Protein AF-A0A1Q4F4D9-F1 (afdb_monom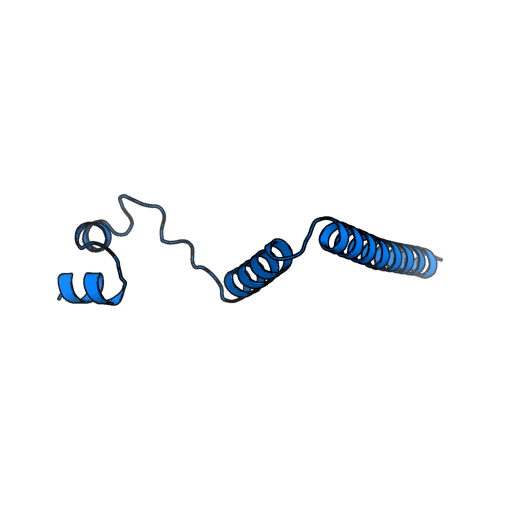er)

Foldseek 3Di:
DLVVVCVVVVHDSVCSVCVPPPDDHDPPCDPVNVVVVVVVVVLVPDDPVRVVVVVVVVVVVVVVVVVVVVVVVVVVVD

pLDDT: mean 82.41, std 14.72, range [52.56, 98.38]

Radius of gyration: 23.02 Å; Cα contacts (8 Å, |Δi|>4): 16; chains: 1; bounding box: 63×27×39 Å

Structure (mmCIF, N/CA/C/O backbone):
data_AF-A0A1Q4F4D9-F1
#
_entry.id   AF-A0A1Q4F4D9-F1
#
loop_
_atom_site.group_PDB
_atom_site.id
_atom_site.type_symbol
_atom_site.label_atom_id
_atom_site.label_alt_id
_atom_site.label_comp_id
_atom_site.label_asym_id
_atom_site.label_entity_id
_atom_site.label_seq_id
_atom_site.pdbx_PDB_ins_code
_atom_site.Cartn_x
_atom_site.Cartn_y
_atom_site.Cartn_z
_atom_site.occupancy
_atom_site.B_iso_or_equiv
_atom_site.auth_seq_id
_atom_site.auth_comp_id
_atom_site.auth_asym_id
_atom_site.auth_atom_id
_atom_site.pdbx_PDB_model_num
ATOM 1 N N . MET A 1 1 ? -41.955 -19.898 -8.859 1.00 63.66 1 MET A N 1
ATOM 2 C CA . MET A 1 1 ? -40.594 -19.926 -9.445 1.00 63.66 1 MET A CA 1
ATOM 3 C C . MET A 1 1 ? -39.849 -18.603 -9.235 1.00 63.66 1 MET A C 1
ATOM 5 O O . MET A 1 1 ? -38.836 -18.619 -8.557 1.00 63.66 1 MET A O 1
ATOM 9 N N . LYS A 1 2 ? -40.373 -17.452 -9.691 1.00 65.81 2 LYS A N 1
ATOM 10 C CA . LYS A 1 2 ? -39.699 -16.136 -9.579 1.00 65.81 2 LYS A CA 1
ATOM 11 C C . LYS A 1 2 ? -39.365 -15.677 -8.142 1.00 65.81 2 LYS A C 1
ATOM 13 O O . LYS A 1 2 ? -38.254 -15.231 -7.895 1.00 65.81 2 LYS A O 1
ATOM 18 N N . GLY A 1 3 ? -40.261 -15.882 -7.172 1.00 72.00 3 GLY A N 1
ATOM 19 C CA . GLY A 1 3 ? -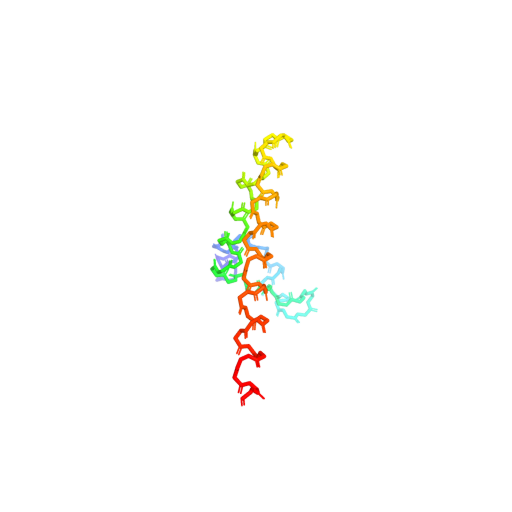39.985 -15.551 -5.761 1.00 72.00 3 GLY A CA 1
ATOM 20 C C . GLY A 1 3 ? -38.909 -16.419 -5.091 1.00 72.00 3 GLY A C 1
ATOM 21 O O . GLY A 1 3 ? -38.268 -15.983 -4.140 1.00 72.00 3 GLY A O 1
ATOM 22 N N . LEU A 1 4 ? -38.672 -17.632 -5.604 1.00 78.19 4 LEU A N 1
ATOM 23 C CA . LEU A 1 4 ? -37.626 -18.521 -5.090 1.00 78.19 4 LEU A CA 1
ATOM 24 C C . LEU A 1 4 ? -36.233 -18.027 -5.509 1.00 78.19 4 LEU A C 1
ATOM 26 O O . LEU A 1 4 ? -35.298 -18.073 -4.719 1.00 78.19 4 LEU A O 1
ATOM 30 N N . ILE A 1 5 ? -36.135 -17.505 -6.735 1.00 78.56 5 ILE A N 1
ATOM 31 C CA . ILE A 1 5 ? -34.923 -16.897 -7.295 1.00 78.56 5 ILE A CA 1
ATOM 32 C C . ILE A 1 5 ? -34.577 -15.629 -6.506 1.00 78.56 5 ILE A C 1
ATOM 34 O O . ILE A 1 5 ? -33.464 -15.513 -6.007 1.00 78.56 5 ILE A O 1
ATOM 38 N N . ALA A 1 6 ? -35.553 -14.741 -6.292 1.00 78.94 6 ALA A N 1
ATOM 39 C CA . ALA A 1 6 ? -35.364 -13.516 -5.511 1.00 78.94 6 ALA A CA 1
ATOM 40 C C . ALA A 1 6 ? -34.789 -13.800 -4.107 1.00 78.94 6 ALA A C 1
ATOM 42 O O . ALA A 1 6 ? -33.773 -13.235 -3.705 1.00 78.94 6 ALA A O 1
ATOM 43 N N . LYS A 1 7 ? -35.373 -14.783 -3.407 1.00 77.56 7 LYS A N 1
ATOM 44 C CA . LYS A 1 7 ? -34.910 -15.218 -2.083 1.00 77.56 7 LYS A CA 1
ATOM 45 C C . LYS A 1 7 ? -33.494 -15.807 -2.099 1.00 77.56 7 LYS A C 1
ATOM 47 O O . LYS A 1 7 ? -32.749 -15.590 -1.151 1.00 77.56 7 LYS A O 1
ATOM 52 N N . HIS A 1 8 ? -33.132 -16.566 -3.134 1.00 79.88 8 HIS A N 1
ATOM 53 C CA . HIS A 1 8 ? -31.816 -17.206 -3.225 1.00 79.88 8 HIS A CA 1
ATOM 54 C C . HIS A 1 8 ? -30.688 -16.199 -3.487 1.00 79.88 8 HIS A C 1
ATOM 56 O O . HIS A 1 8 ? -29.602 -16.346 -2.938 1.00 79.88 8 HIS A O 1
ATOM 62 N N . PHE A 1 9 ? -30.961 -15.160 -4.279 1.00 77.31 9 PHE A N 1
ATOM 63 C CA . PHE A 1 9 ? -29.982 -14.134 -4.651 1.00 77.31 9 PHE A CA 1
ATOM 64 C C . PHE A 1 9 ? -30.042 -12.868 -3.778 1.00 77.31 9 PHE A C 1
ATOM 66 O O . PHE A 1 9 ? -29.342 -11.904 -4.066 1.00 77.31 9 PHE A O 1
ATOM 73 N N . GLY A 1 10 ? -30.862 -12.852 -2.718 1.00 77.00 10 GLY A N 1
ATOM 74 C CA . GLY A 1 10 ? -30.970 -11.707 -1.802 1.00 77.00 10 GLY A CA 1
ATOM 75 C C . GLY A 1 10 ? -31.508 -10.430 -2.458 1.00 77.00 10 GLY A C 1
ATOM 76 O O . GLY A 1 10 ? -31.181 -9.334 -2.019 1.00 77.00 10 GLY A O 1
ATOM 77 N N . THR A 1 11 ? -32.311 -10.572 -3.512 1.00 76.00 11 THR A N 1
ATOM 78 C CA . THR A 1 11 ? -32.881 -9.477 -4.313 1.00 76.00 11 THR A CA 1
ATOM 79 C C . THR A 1 11 ? -34.405 -9.465 -4.173 1.00 76.00 11 THR A C 1
ATOM 81 O O . THR A 1 11 ? -35.013 -10.440 -3.717 1.00 76.00 11 THR A O 1
ATOM 84 N N . THR A 1 12 ? -35.051 -8.358 -4.525 1.00 82.81 12 THR A N 1
ATOM 85 C CA . THR A 1 12 ? -36.514 -8.246 -4.478 1.00 82.81 12 THR A CA 1
ATOM 86 C C . THR A 1 12 ? -37.169 -8.873 -5.710 1.00 82.81 12 THR A C 1
ATOM 88 O O . THR A 1 12 ? -36.566 -9.029 -6.770 1.00 82.81 12 THR A O 1
ATOM 91 N N . ILE A 1 13 ? -38.445 -9.250 -5.589 1.00 80.25 13 ILE A N 1
ATOM 92 C CA . ILE A 1 13 ? -39.198 -9.807 -6.723 1.00 80.25 13 ILE A CA 1
ATOM 93 C C . ILE A 1 13 ? -39.329 -8.770 -7.845 1.00 80.25 13 ILE A C 1
ATOM 95 O O . ILE A 1 13 ? -39.230 -9.138 -9.014 1.00 80.25 13 ILE A O 1
ATOM 99 N N . ASP A 1 14 ? -39.494 -7.493 -7.499 1.00 78.25 14 ASP A N 1
ATOM 100 C CA . ASP A 1 14 ? -39.535 -6.399 -8.467 1.00 78.25 14 ASP A CA 1
ATOM 101 C C . ASP A 1 14 ? -38.221 -6.283 -9.252 1.00 78.25 14 ASP A C 1
ATOM 103 O O . ASP A 1 14 ? -38.246 -6.181 -10.475 1.00 78.25 14 ASP A O 1
ATOM 107 N N . GLU A 1 15 ? -37.065 -6.403 -8.595 1.00 72.75 15 GLU A N 1
ATOM 108 C CA . GLU A 1 15 ? -35.753 -6.395 -9.264 1.00 72.75 15 GLU A CA 1
ATOM 109 C C . GLU A 1 15 ? -35.567 -7.572 -10.233 1.00 72.75 15 GLU A C 1
ATOM 111 O O . GLU A 1 15 ? -34.971 -7.407 -11.296 1.00 72.75 15 GLU A O 1
ATOM 116 N N . VAL A 1 16 ? -36.130 -8.743 -9.914 1.00 79.12 16 VAL A N 1
ATOM 117 C CA . VAL A 1 16 ? -36.132 -9.912 -10.813 1.00 79.12 16 VAL A CA 1
ATOM 118 C C . VAL A 1 16 ? -37.080 -9.712 -12.000 1.00 79.12 16 VAL A C 1
ATOM 120 O O . VAL A 1 16 ? -36.818 -10.217 -13.091 1.00 79.12 16 VAL A O 1
ATOM 123 N N . ILE A 1 17 ? -38.200 -9.012 -11.803 1.00 79.56 17 ILE A N 1
ATOM 124 C CA . ILE A 1 17 ? -39.202 -8.769 -12.850 1.00 79.56 17 ILE A CA 1
ATOM 125 C C . ILE A 1 17 ? -38.731 -7.694 -13.835 1.00 79.56 17 ILE A C 1
ATOM 127 O O . ILE A 1 17 ? -38.932 -7.868 -15.033 1.00 79.56 17 ILE A O 1
ATOM 131 N N . TYR A 1 18 ? -38.085 -6.633 -13.348 1.00 73.25 18 TYR A N 1
ATOM 132 C CA . TYR A 1 18 ? -37.611 -5.496 -14.153 1.00 73.25 18 TYR A CA 1
ATOM 133 C C . TYR A 1 18 ? -36.101 -5.555 -14.452 1.00 73.25 18 TYR A C 1
ATOM 135 O O . TYR A 1 18 ? -35.460 -4.520 -14.675 1.00 73.25 18 TYR A O 1
ATOM 143 N N . PHE A 1 19 ? -35.516 -6.757 -14.429 1.00 65.94 19 PHE A N 1
ATOM 144 C CA . PHE A 1 19 ? -34.093 -6.977 -14.684 1.00 65.94 19 PHE A CA 1
ATOM 145 C C . PHE A 1 19 ? -33.723 -6.499 -16.100 1.00 65.94 19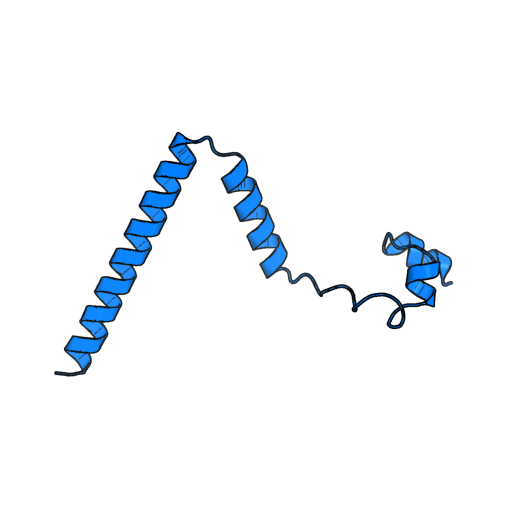 PHE A C 1
ATOM 147 O O . PHE A 1 19 ? -34.172 -7.070 -17.090 1.00 65.94 19 PHE A O 1
ATOM 154 N N . GLY A 1 20 ? -32.917 -5.434 -16.189 1.00 61.25 20 GLY A N 1
ATOM 155 C CA . GLY A 1 20 ? -32.498 -4.800 -17.447 1.00 61.25 20 GLY A CA 1
ATOM 156 C C . GLY A 1 20 ? -33.252 -3.518 -17.832 1.00 61.25 20 GLY A C 1
ATOM 157 O O . GLY A 1 20 ? -32.767 -2.789 -18.692 1.00 61.25 20 GLY A O 1
ATOM 158 N N . GLU A 1 21 ? -34.377 -3.196 -17.181 1.00 66.44 21 GLU A N 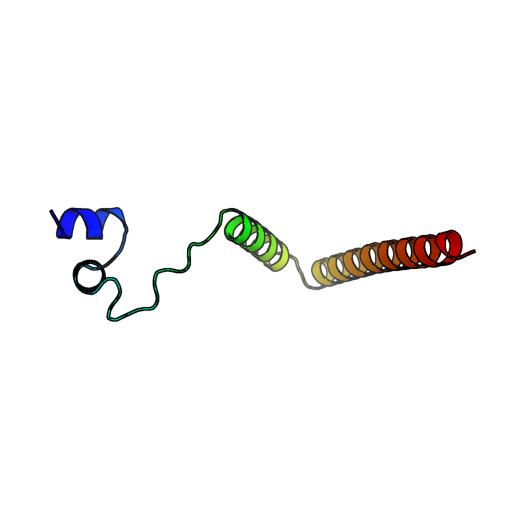1
ATOM 159 C CA . GLU A 1 21 ? -35.177 -1.994 -17.495 1.00 66.44 21 GLU A CA 1
ATOM 160 C C . GLU A 1 21 ? -34.994 -0.851 -16.486 1.00 66.44 21 GLU A C 1
ATOM 162 O O . GLU A 1 21 ? -35.037 0.317 -16.868 1.00 66.44 21 GLU A O 1
ATOM 167 N N . LYS A 1 22 ? -34.797 -1.161 -15.194 1.00 57.12 22 LYS A N 1
ATOM 168 C CA . LYS A 1 22 ? -34.775 -0.141 -14.123 1.00 57.12 22 LYS A CA 1
ATOM 169 C C . LYS A 1 22 ? -33.434 0.103 -13.44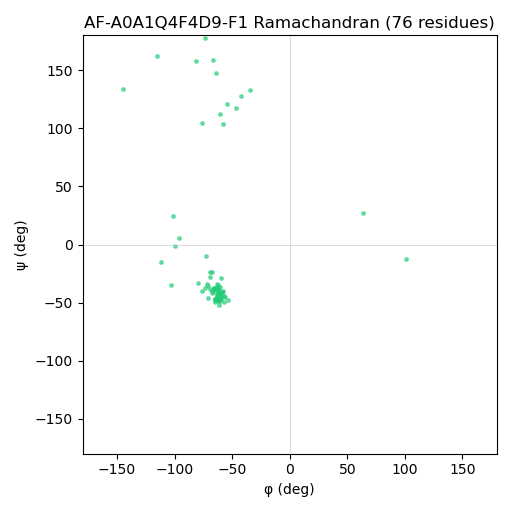5 1.00 57.12 22 LYS A C 1
ATOM 171 O O . LYS A 1 22 ? -33.293 1.117 -12.776 1.00 57.12 22 LYS A O 1
ATOM 176 N N . ASN A 1 23 ? -32.456 -0.775 -13.616 1.00 52.56 23 ASN A N 1
ATOM 177 C CA . ASN A 1 23 ? -31.133 -0.612 -13.030 1.00 52.56 23 ASN A CA 1
ATOM 178 C C . ASN A 1 23 ? -30.103 -1.172 -14.003 1.00 52.56 23 ASN A C 1
ATOM 180 O O . ASN A 1 23 ? -30.294 -2.265 -14.540 1.00 52.56 23 ASN A O 1
ATOM 184 N N . SER A 1 24 ? -29.026 -0.416 -14.233 1.00 54.72 24 SER A N 1
ATOM 185 C CA . SER A 1 24 ? -27.814 -0.920 -14.880 1.00 54.72 24 SER A CA 1
ATOM 186 C C . SER A 1 24 ? -27.510 -2.305 -14.318 1.00 54.72 24 SER A C 1
ATOM 188 O O . SER A 1 24 ? -27.496 -2.445 -13.093 1.00 54.72 24 SER A O 1
ATOM 190 N N . LEU A 1 25 ? -27.326 -3.292 -15.204 1.00 59.34 25 LEU A N 1
ATOM 191 C CA . LEU A 1 25 ? -26.970 -4.673 -14.862 1.00 59.34 25 LEU A CA 1
ATOM 192 C C . LEU A 1 25 ? -26.054 -4.683 -13.628 1.00 59.34 25 LEU A C 1
ATOM 194 O O . LEU A 1 25 ? -25.116 -3.874 -13.610 1.00 59.34 25 LEU A O 1
ATOM 198 N N . PRO A 1 26 ? -26.307 -5.534 -12.610 1.00 55.28 26 PRO A N 1
ATOM 199 C CA . PRO A 1 26 ? -25.413 -5.647 -11.467 1.00 55.28 26 PRO A CA 1
ATOM 200 C C . PRO A 1 26 ? -23.989 -5.753 -11.998 1.00 55.28 26 PRO A C 1
ATOM 202 O O . PRO A 1 26 ? -23.702 -6.658 -12.783 1.00 55.28 26 PRO A O 1
ATOM 205 N N . LYS A 1 27 ? -23.133 -4.777 -11.664 1.00 57.50 27 LYS A N 1
ATOM 206 C CA . LYS A 1 27 ? -21.732 -4.826 -12.081 1.00 57.50 27 LYS A CA 1
ATOM 207 C C . LYS A 1 27 ? -21.193 -6.157 -11.590 1.00 57.50 27 LYS A C 1
ATOM 209 O O . LYS A 1 27 ? -21.272 -6.440 -10.397 1.00 57.50 27 LYS A O 1
ATOM 214 N N . GLU A 1 28 ? -20.713 -6.971 -12.518 1.00 56.22 28 GLU A N 1
ATOM 215 C CA . GLU A 1 28 ? -20.066 -8.231 -12.205 1.00 56.22 28 GLU A CA 1
ATOM 216 C C . GLU A 1 28 ? -18.874 -7.910 -11.299 1.00 56.22 28 GLU A C 1
ATOM 218 O O . GLU A 1 28 ? -17.892 -7.319 -11.739 1.00 56.22 28 GLU A O 1
ATOM 223 N N . ILE A 1 29 ? -19.015 -8.181 -9.999 1.00 58.03 29 ILE A N 1
ATOM 224 C CA . ILE A 1 29 ? -17.927 -7.999 -9.041 1.00 58.03 29 ILE A CA 1
ATOM 225 C C . ILE A 1 29 ? -16.996 -9.182 -9.268 1.00 58.03 29 ILE A C 1
ATOM 227 O O . ILE A 1 29 ? -17.319 -10.313 -8.884 1.00 58.03 29 ILE A O 1
ATOM 231 N N . SER A 1 30 ? -15.867 -8.927 -9.920 1.00 69.50 30 SER A N 1
ATOM 232 C CA . SER A 1 30 ? -14.859 -9.952 -10.158 1.00 69.50 30 SER A CA 1
ATOM 233 C C . SER A 1 30 ? -14.221 -10.392 -8.832 1.00 69.50 30 SER A C 1
ATOM 235 O O . SER A 1 30 ? -14.263 -9.688 -7.818 1.00 69.50 30 SER A O 1
ATOM 237 N N . LEU A 1 31 ? -13.614 -11.581 -8.805 1.00 66.75 31 LEU A N 1
ATOM 238 C CA . LEU A 1 31 ? -12.854 -12.041 -7.632 1.00 66.75 31 LEU A CA 1
ATOM 239 C C . LEU A 1 31 ? -11.683 -11.094 -7.302 1.00 66.75 31 LEU A C 1
ATOM 241 O O . LEU A 1 31 ? -11.324 -10.938 -6.137 1.00 66.75 31 LEU A O 1
ATOM 245 N N . GLU A 1 32 ? -11.138 -10.425 -8.317 1.00 67.75 32 GLU A N 1
ATOM 246 C CA . GLU A 1 32 ? -10.070 -9.426 -8.206 1.00 67.75 32 GLU A CA 1
ATOM 247 C C . GLU A 1 32 ? -10.547 -8.165 -7.468 1.00 67.75 32 GLU A C 1
ATOM 249 O O . GLU A 1 32 ? -9.836 -7.637 -6.604 1.00 67.75 32 GLU A O 1
ATOM 254 N N . ASP A 1 33 ? -11.786 -7.733 -7.723 1.00 71.44 33 ASP A N 1
ATOM 255 C CA . ASP A 1 33 ? -12.408 -6.617 -7.005 1.00 71.44 33 ASP A CA 1
ATOM 256 C C . ASP A 1 33 ? -12.603 -6.945 -5.521 1.00 71.44 33 ASP A C 1
ATOM 258 O O . ASP A 1 33 ? -12.366 -6.089 -4.668 1.00 71.44 33 ASP A O 1
ATOM 262 N N . LYS A 1 34 ? -12.975 -8.194 -5.193 1.00 76.06 34 LYS A N 1
ATOM 263 C CA . LYS A 1 34 ? -13.121 -8.645 -3.797 1.00 76.06 34 LYS A CA 1
ATOM 264 C C . LYS A 1 34 ? -11.790 -8.642 -3.049 1.00 76.06 34 LYS A C 1
ATOM 266 O O . LYS A 1 34 ? -11.722 -8.093 -1.955 1.00 76.06 34 LYS A O 1
ATOM 271 N N . ALA A 1 35 ? -10.732 -9.186 -3.652 1.00 80.00 35 ALA A N 1
ATOM 272 C CA . ALA A 1 35 ? -9.403 -9.209 -3.039 1.00 80.00 35 ALA A CA 1
ATOM 273 C C . ALA A 1 35 ? -8.853 -7.790 -2.803 1.00 80.00 35 ALA A C 1
ATOM 275 O O . ALA A 1 35 ? -8.251 -7.511 -1.767 1.00 80.00 35 ALA A O 1
ATOM 276 N N . THR A 1 36 ? -9.106 -6.870 -3.739 1.00 86.19 36 THR A N 1
ATOM 277 C CA . THR A 1 36 ? -8.735 -5.454 -3.588 1.00 86.19 36 THR A CA 1
ATOM 278 C C . THR A 1 36 ? -9.499 -4.803 -2.433 1.00 86.19 36 THR A C 1
ATOM 280 O O . THR A 1 36 ? -8.925 -4.048 -1.648 1.00 86.19 36 THR A O 1
ATOM 283 N N . LEU A 1 37 ? -10.787 -5.124 -2.290 1.00 88.44 37 LEU A N 1
ATOM 284 C CA . LEU A 1 37 ? -11.631 -4.633 -1.201 1.00 88.44 37 LEU A CA 1
ATOM 285 C C . LEU A 1 37 ? -11.143 -5.109 0.171 1.00 88.44 37 LEU A C 1
ATOM 287 O O . LEU A 1 37 ? -11.050 -4.297 1.089 1.00 88.44 37 LEU A O 1
ATOM 291 N N . GLU A 1 38 ? -10.782 -6.385 0.299 1.00 90.75 38 GLU A N 1
ATOM 292 C CA . GLU A 1 38 ? -10.223 -6.949 1.535 1.00 90.75 38 GLU A CA 1
ATOM 293 C C . GLU A 1 38 ? -8.893 -6.281 1.910 1.00 90.75 38 GLU A C 1
ATOM 295 O O . GLU A 1 38 ? -8.687 -5.894 3.059 1.00 90.75 38 GLU A O 1
ATOM 300 N N . GLN A 1 39 ? -8.006 -6.052 0.936 1.00 91.12 39 GLN 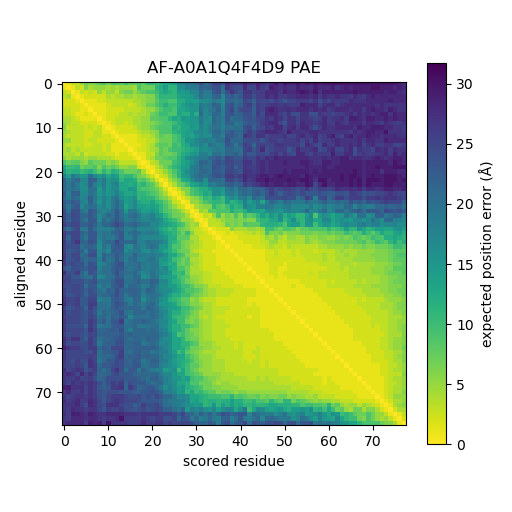A N 1
ATOM 301 C CA . GLN A 1 39 ? -6.750 -5.334 1.178 1.00 91.12 39 GLN A CA 1
ATOM 302 C C . GLN A 1 39 ? -6.992 -3.899 1.665 1.00 91.12 39 GLN A C 1
ATOM 304 O O . GLN A 1 39 ? -6.320 -3.440 2.589 1.00 91.12 39 GLN A O 1
ATOM 309 N N . LEU A 1 40 ? -7.970 -3.193 1.090 1.00 92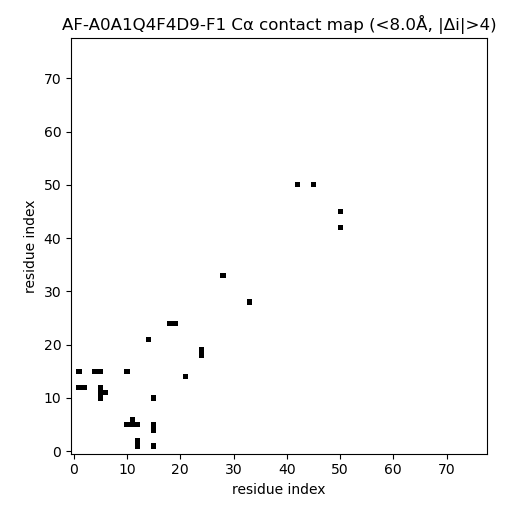.81 40 LEU A N 1
ATOM 310 C CA . LEU A 1 40 ? -8.349 -1.852 1.542 1.00 92.81 40 LEU A CA 1
ATOM 311 C C . LEU A 1 40 ? -8.948 -1.865 2.954 1.00 92.81 40 LEU A C 1
ATOM 313 O O . LEU A 1 40 ? -8.676 -0.952 3.734 1.00 92.81 40 LEU A O 1
ATOM 317 N N . GLN A 1 41 ? -9.735 -2.887 3.299 1.00 94.69 41 GLN A N 1
ATOM 318 C CA . GLN A 1 41 ? -10.262 -3.064 4.654 1.00 94.69 41 GLN A CA 1
ATOM 319 C C . GLN A 1 41 ? -9.130 -3.236 5.673 1.00 94.69 41 GLN A C 1
ATOM 321 O O . GLN A 1 41 ? -9.095 -2.490 6.648 1.00 94.69 41 GLN A O 1
ATOM 326 N N . LEU A 1 42 ? -8.153 -4.103 5.396 1.00 96.06 42 LEU A N 1
ATOM 327 C CA . LEU A 1 42 ? -6.989 -4.307 6.269 1.00 96.06 42 LEU A CA 1
ATOM 328 C C . LEU A 1 42 ? -6.157 -3.029 6.446 1.00 96.06 42 LEU A C 1
ATOM 330 O O . LEU A 1 42 ? -5.744 -2.696 7.553 1.00 96.06 42 LEU A O 1
ATOM 334 N N . ILE A 1 43 ? -5.944 -2.263 5.372 1.00 95.69 43 ILE A N 1
ATOM 335 C CA . ILE A 1 43 ? -5.239 -0.973 5.457 1.00 95.69 43 ILE A CA 1
ATOM 336 C C . ILE A 1 43 ? -6.008 0.014 6.340 1.00 95.69 43 ILE A C 1
ATOM 338 O O . ILE A 1 43 ? -5.393 0.825 7.032 1.00 95.69 43 ILE A O 1
ATOM 342 N N . ASN A 1 44 ? -7.341 -0.026 6.329 1.00 95.19 44 ASN A N 1
ATOM 343 C CA . ASN A 1 44 ? -8.154 0.876 7.138 1.00 95.19 44 ASN A CA 1
ATOM 344 C C . ASN A 1 44 ? -8.066 0.584 8.638 1.00 95.19 44 ASN A C 1
ATOM 346 O O . ASN A 1 44 ? -8.199 1.536 9.411 1.00 95.19 44 ASN A O 1
ATOM 350 N N . GLU A 1 45 ? -7.796 -0.662 9.029 1.00 97.19 45 GLU A N 1
ATOM 351 C CA . GLU A 1 45 ? -7.603 -1.075 10.426 1.00 97.19 45 GLU A CA 1
ATOM 352 C C . GLU A 1 45 ? -6.308 -0.530 11.041 1.00 97.19 45 GLU A C 1
ATOM 354 O O . GLU A 1 45 ? -6.240 -0.357 12.255 1.00 97.19 45 GLU A O 1
ATOM 359 N N . LEU A 1 46 ? -5.315 -0.199 10.211 1.00 97.75 46 LEU A N 1
ATOM 360 C CA . LEU A 1 46 ? -4.055 0.386 10.662 1.00 97.75 46 LEU A CA 1
ATOM 361 C C . LEU A 1 46 ? -4.256 1.764 11.303 1.00 97.75 46 LEU A C 1
ATOM 363 O O . LEU A 1 46 ? -5.097 2.576 10.874 1.00 97.75 46 LEU A O 1
ATOM 367 N N . ASP A 1 47 ? -3.412 2.080 12.275 1.00 97.94 47 ASP A N 1
ATOM 368 C CA . ASP A 1 47 ? -3.364 3.413 12.851 1.00 97.94 47 ASP A CA 1
ATOM 369 C C . ASP A 1 47 ? -2.697 4.436 11.905 1.00 97.94 47 ASP A C 1
ATOM 371 O O . ASP A 1 47 ? -2.273 4.149 10.779 1.00 97.94 47 ASP A O 1
ATOM 375 N N . LYS A 1 48 ? -2.655 5.701 12.330 1.00 97.56 48 LYS A N 1
ATOM 376 C CA . LYS A 1 48 ? -2.122 6.795 11.507 1.00 97.56 48 LYS A CA 1
ATOM 377 C C . LYS A 1 48 ? -0.620 6.651 11.234 1.00 97.56 48 LYS A C 1
ATOM 379 O O . LYS A 1 48 ? -0.164 7.020 10.146 1.00 97.56 48 LYS A O 1
ATOM 384 N N . GLU A 1 49 ? 0.146 6.185 12.212 1.00 97.94 49 GLU A N 1
ATOM 385 C CA . GLU A 1 49 ? 1.591 6.014 12.081 1.00 97.94 49 GLU A CA 1
ATOM 386 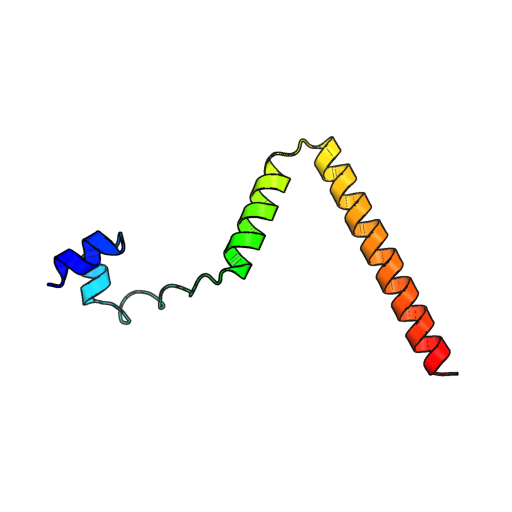C C . GLU A 1 49 ? 1.896 4.847 11.137 1.00 97.94 49 GLU A C 1
ATOM 388 O O . GLU A 1 49 ? 2.643 5.013 10.168 1.00 97.94 49 GLU A O 1
ATOM 393 N N . GLU A 1 50 ? 1.212 3.724 11.323 1.00 98.25 50 GLU A N 1
ATOM 394 C CA . GLU A 1 50 ? 1.313 2.533 10.481 1.00 98.25 50 GLU A CA 1
ATOM 395 C C . GLU A 1 50 ? 0.931 2.823 9.022 1.00 98.25 50 GLU A C 1
ATOM 397 O O . GLU A 1 50 ? 1.681 2.483 8.101 1.00 98.25 50 GLU A O 1
ATOM 402 N N . LYS A 1 51 ? -0.174 3.548 8.786 1.00 97.69 51 LYS A N 1
ATOM 403 C CA . LYS A 1 51 ? -0.564 4.014 7.438 1.00 97.69 51 LYS A CA 1
ATOM 404 C C . LYS A 1 51 ? 0.520 4.872 6.792 1.00 97.69 51 LYS A C 1
ATOM 406 O O . LYS A 1 51 ? 0.788 4.748 5.596 1.00 97.69 51 LYS A O 1
ATOM 411 N N . THR A 1 52 ? 1.165 5.732 7.579 1.00 97.62 52 THR A N 1
ATOM 412 C CA . THR A 1 52 ? 2.246 6.601 7.094 1.00 97.62 52 THR A CA 1
ATOM 413 C C . THR A 1 52 ? 3.480 5.785 6.702 1.00 97.62 52 THR A C 1
ATOM 415 O O . THR A 1 52 ? 4.111 6.069 5.681 1.00 97.62 52 THR A O 1
ATOM 418 N N . ILE A 1 53 ? 3.822 4.757 7.480 1.00 98.25 53 ILE A N 1
ATOM 419 C CA . ILE A 1 53 ? 4.927 3.838 7.175 1.00 98.25 53 ILE A CA 1
ATOM 420 C C . ILE A 1 53 ? 4.626 3.037 5.904 1.00 98.25 53 ILE A C 1
ATOM 422 O O . ILE A 1 53 ? 5.474 2.975 5.008 1.00 98.25 53 ILE A O 1
ATOM 426 N N . LEU A 1 54 ? 3.417 2.478 5.790 1.00 97.62 54 LEU A N 1
ATOM 427 C CA . LEU A 1 54 ? 2.978 1.740 4.606 1.00 97.62 54 LEU A CA 1
ATOM 428 C C . LEU A 1 54 ? 3.076 2.604 3.341 1.00 97.62 54 LEU A C 1
ATOM 430 O O . LEU A 1 54 ? 3.610 2.151 2.327 1.00 97.62 54 LEU A O 1
ATOM 434 N N . LEU A 1 55 ? 2.630 3.861 3.408 1.00 97.62 55 LEU A N 1
ATOM 435 C CA . LEU A 1 55 ? 2.709 4.785 2.277 1.00 97.62 55 LEU A CA 1
ATOM 436 C C . LEU A 1 55 ? 4.161 5.027 1.841 1.00 97.62 55 LEU A C 1
ATOM 438 O O . LEU A 1 55 ? 4.479 4.887 0.660 1.00 97.62 55 LEU A O 1
ATOM 442 N N . LYS A 1 56 ? 5.068 5.291 2.789 1.00 98.31 56 LYS A N 1
ATOM 443 C CA . LYS A 1 56 ? 6.502 5.473 2.500 1.00 98.31 56 LYS A CA 1
ATOM 444 C C . LYS A 1 56 ? 7.140 4.227 1.877 1.00 98.31 56 LYS A C 1
ATOM 446 O O . LYS A 1 56 ? 8.006 4.341 1.004 1.00 98.31 56 LYS A O 1
ATOM 451 N N . LEU A 1 57 ? 6.731 3.031 2.306 1.00 98.25 57 LEU A N 1
ATOM 452 C CA . LEU A 1 57 ? 7.190 1.772 1.712 1.00 98.25 57 LEU A CA 1
ATOM 453 C C . LEU A 1 57 ? 6.730 1.645 0.256 1.00 98.25 57 LEU A C 1
ATOM 455 O O . LEU A 1 57 ? 7.556 1.365 -0.617 1.00 98.25 57 LEU A O 1
ATOM 459 N N . ILE A 1 58 ? 5.449 1.909 -0.017 1.00 97.12 58 ILE A N 1
ATOM 460 C CA . ILE A 1 58 ? 4.894 1.909 -1.379 1.00 97.12 58 ILE A CA 1
ATOM 461 C C . ILE A 1 58 ? 5.661 2.901 -2.262 1.00 97.12 58 ILE A C 1
ATOM 463 O O . ILE A 1 58 ? 6.143 2.523 -3.333 1.00 97.12 58 ILE A O 1
ATOM 467 N N . GLU A 1 59 ? 5.851 4.139 -1.801 1.00 97.56 59 GLU A N 1
ATOM 468 C CA . GLU A 1 59 ? 6.618 5.167 -2.517 1.00 97.56 59 GLU A CA 1
ATOM 469 C C . GLU A 1 59 ? 8.044 4.702 -2.831 1.00 97.56 59 GLU A C 1
ATOM 471 O O . GLU A 1 59 ? 8.516 4.836 -3.964 1.00 97.56 59 GLU A O 1
ATOM 476 N N . THR A 1 60 ? 8.714 4.090 -1.851 1.00 98.38 60 THR A N 1
ATOM 477 C CA . THR A 1 60 ? 10.078 3.575 -2.005 1.00 98.38 60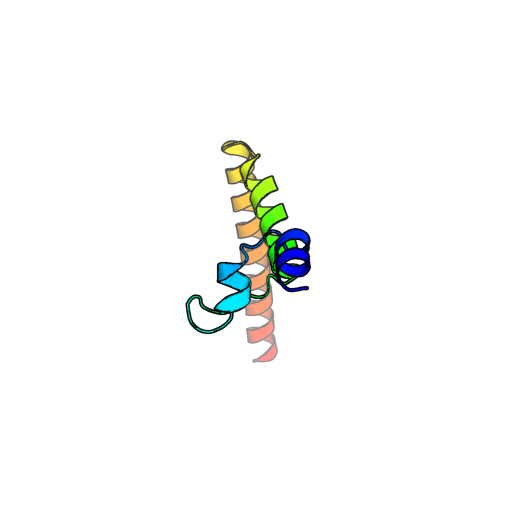 THR A CA 1
ATOM 478 C C . THR A 1 60 ? 10.150 2.499 -3.086 1.00 98.38 60 THR A C 1
ATOM 480 O O . THR A 1 60 ? 11.023 2.556 -3.959 1.00 98.38 60 THR A O 1
ATOM 483 N N . PHE A 1 61 ? 9.244 1.520 -3.068 1.00 98.19 61 PHE A N 1
ATOM 484 C CA . PHE A 1 61 ? 9.236 0.445 -4.062 1.00 98.19 61 PHE A CA 1
ATOM 485 C C . PHE A 1 61 ? 8.885 0.953 -5.461 1.00 98.19 61 PHE A C 1
ATOM 487 O O . PHE A 1 61 ? 9.544 0.572 -6.433 1.00 98.19 61 PHE A O 1
ATOM 494 N N . VAL A 1 62 ? 7.906 1.853 -5.570 1.00 97.69 62 VAL A N 1
ATOM 495 C CA . VAL A 1 62 ? 7.520 2.464 -6.848 1.00 97.69 62 VAL A CA 1
ATOM 496 C C . VAL A 1 62 ? 8.669 3.293 -7.422 1.00 97.69 62 VAL A C 1
ATOM 498 O O . VAL A 1 62 ? 8.971 3.165 -8.609 1.00 97.69 62 VAL A O 1
ATOM 501 N N . SER A 1 63 ? 9.346 4.092 -6.595 1.00 97.69 63 SER A N 1
ATOM 502 C CA . SER A 1 63 ? 10.512 4.882 -7.003 1.00 97.69 63 SER A CA 1
ATOM 503 C C . SER A 1 63 ? 11.647 3.990 -7.513 1.00 97.69 63 SER A C 1
ATOM 505 O O . SER A 1 63 ? 12.128 4.182 -8.631 1.00 97.69 63 SER A O 1
ATOM 507 N N . LYS A 1 64 ? 12.002 2.934 -6.764 1.00 97.75 64 LYS A N 1
ATOM 508 C CA . LYS A 1 64 ? 13.024 1.956 -7.182 1.00 97.75 64 LYS A CA 1
ATOM 509 C C . LYS A 1 64 ? 12.673 1.279 -8.506 1.00 97.75 64 LYS A C 1
ATOM 511 O O . LYS A 1 64 ? 13.542 1.149 -9.368 1.00 97.75 64 LYS A O 1
ATOM 516 N N . LYS A 1 65 ? 11.412 0.870 -8.685 1.00 97.25 65 LYS A N 1
ATOM 517 C CA . LYS A 1 65 ? 10.942 0.265 -9.938 1.00 97.25 65 LYS A CA 1
ATOM 518 C C . LYS A 1 65 ? 11.078 1.245 -11.103 1.00 97.25 65 LYS A C 1
ATOM 520 O O . LYS A 1 65 ? 11.732 0.920 -12.086 1.00 97.25 65 LYS A O 1
ATOM 525 N N . ARG A 1 66 ? 10.541 2.461 -10.962 1.00 96.50 66 ARG A N 1
ATOM 526 C CA . ARG A 1 66 ? 10.618 3.502 -12.001 1.00 96.50 66 ARG A CA 1
ATOM 527 C C . ARG A 1 66 ? 12.060 3.849 -12.361 1.00 96.50 66 ARG A C 1
ATOM 529 O O . ARG A 1 66 ? 12.360 4.010 -13.538 1.00 96.50 66 ARG A O 1
ATOM 536 N N . PHE A 1 67 ? 12.947 3.929 -11.372 1.00 96.44 67 PHE A N 1
ATOM 537 C CA . PHE A 1 67 ? 14.368 4.173 -11.600 1.00 96.44 67 PHE A CA 1
ATOM 538 C C . PHE A 1 67 ? 15.021 3.037 -12.395 1.00 96.44 67 PHE A C 1
ATOM 540 O O . PHE A 1 67 ? 15.706 3.293 -13.383 1.00 96.44 67 PHE A O 1
ATOM 547 N N . LYS A 1 68 ? 14.765 1.778 -12.019 1.00 95.50 68 LYS A N 1
ATOM 548 C CA . LYS A 1 68 ? 15.256 0.613 -12.766 1.00 95.50 68 LYS A CA 1
ATOM 549 C C . LYS A 1 68 ? 14.737 0.608 -14.207 1.00 95.50 68 LYS A C 1
ATOM 551 O O . LYS A 1 68 ? 15.531 0.436 -15.130 1.00 95.50 68 LYS A O 1
ATOM 556 N N . ASP A 1 69 ? 13.439 0.835 -14.396 1.00 95.56 69 ASP A N 1
ATOM 557 C CA . ASP A 1 69 ? 12.806 0.879 -15.718 1.00 95.56 69 ASP A CA 1
ATOM 558 C C . ASP A 1 69 ? 13.390 2.018 -16.573 1.00 95.56 69 ASP A C 1
ATOM 560 O O . ASP A 1 69 ? 13.621 1.848 -17.771 1.00 95.56 69 ASP A O 1
ATOM 564 N N . TYR A 1 70 ? 13.676 3.170 -15.956 1.00 94.94 70 TYR A N 1
ATOM 565 C CA . TYR A 1 70 ? 14.348 4.293 -16.608 1.00 94.94 70 TYR A CA 1
ATOM 566 C C . TYR A 1 70 ? 15.754 3.908 -17.077 1.00 94.94 70 TYR A C 1
ATOM 568 O O . TYR A 1 70 ? 16.089 4.135 -18.239 1.00 94.94 70 TYR A O 1
ATOM 576 N N . LEU A 1 71 ? 16.568 3.283 -16.222 1.00 93.62 71 LEU A N 1
ATOM 577 C CA . LEU A 1 71 ? 17.911 2.843 -16.610 1.00 93.62 71 LEU A CA 1
ATOM 578 C C . LEU A 1 71 ? 17.870 1.819 -17.749 1.00 93.62 71 LEU A C 1
ATOM 580 O O . LEU A 1 71 ? 18.604 1.967 -18.720 1.00 93.62 71 LEU A O 1
ATOM 584 N N . GLN A 1 72 ? 16.988 0.818 -17.673 1.00 91.25 72 GLN A N 1
ATOM 585 C CA . GLN A 1 72 ? 16.873 -0.211 -18.712 1.00 91.25 72 GLN A CA 1
ATOM 586 C C . GLN A 1 72 ? 16.485 0.371 -20.073 1.00 91.25 72 GLN A C 1
ATOM 588 O O . GLN A 1 72 ? 17.081 -0.003 -21.080 1.00 91.25 72 GLN A O 1
ATOM 593 N N . LYS A 1 73 ? 15.533 1.312 -20.111 1.00 90.25 73 LYS A N 1
ATOM 594 C CA . LYS A 1 73 ? 15.125 1.976 -21.359 1.00 90.25 73 LYS A CA 1
ATOM 595 C C . LYS A 1 73 ? 16.256 2.773 -22.005 1.00 90.25 73 LYS A C 1
ATOM 597 O O . LYS A 1 73 ? 16.377 2.750 -23.221 1.00 90.25 73 LYS A O 1
ATOM 602 N N . ASN A 1 74 ? 17.063 3.469 -21.206 1.00 83.00 74 ASN A N 1
ATOM 603 C CA . ASN A 1 74 ? 18.148 4.300 -21.726 1.00 83.00 74 ASN A CA 1
ATOM 604 C C . ASN A 1 74 ? 19.393 3.479 -22.093 1.00 83.00 74 ASN A C 1
ATOM 606 O O . ASN A 1 74 ? 20.053 3.808 -23.067 1.00 83.00 74 ASN A O 1
ATOM 610 N N . ILE A 1 75 ? 19.691 2.393 -21.370 1.00 74.69 75 ILE A N 1
ATOM 611 C CA . ILE A 1 75 ? 20.784 1.473 -21.727 1.00 74.69 75 ILE A CA 1
ATOM 612 C C . ILE A 1 75 ? 20.449 0.690 -23.001 1.00 74.69 75 ILE A C 1
ATOM 614 O O . ILE A 1 75 ? 21.326 0.483 -23.822 1.00 74.69 75 ILE A O 1
ATOM 618 N N . ALA A 1 76 ? 19.191 0.281 -23.197 1.00 66.75 76 ALA A N 1
ATOM 619 C CA . ALA A 1 76 ? 18.757 -0.390 -24.428 1.00 66.75 76 ALA A CA 1
ATOM 620 C C . ALA A 1 76 ? 18.666 0.550 -25.649 1.00 66.75 76 ALA A C 1
ATOM 622 O O . ALA A 1 76 ? 18.436 0.079 -26.760 1.00 66.75 76 ALA A O 1
ATOM 623 N N . ALA A 1 77 ? 18.790 1.863 -25.434 1.00 62.78 77 ALA A N 1
ATOM 624 C CA . ALA A 1 77 ? 18.798 2.886 -26.476 1.00 62.78 77 ALA A CA 1
ATOM 625 C C . ALA A 1 77 ? 20.218 3.370 -26.843 1.00 62.78 77 ALA A C 1
ATOM 627 O O . ALA A 1 77 ? 20.343 4.226 -27.720 1.00 62.78 77 ALA A O 1
ATOM 628 N N . LEU A 1 78 ? 21.252 2.847 -26.169 1.00 55.12 78 LEU A N 1
ATOM 629 C CA . LEU A 1 78 ? 22.678 3.042 -26.462 1.00 55.12 78 LEU A CA 1
ATOM 630 C C . LEU A 1 78 ? 23.217 1.858 -27.272 1.00 55.12 78 LEU A C 1
ATOM 632 O O . LEU A 1 78 ? 24.087 2.110 -28.133 1.00 55.12 78 LEU A O 1
#

Nearest PDB structures (foldseek):
  7mkj-assembly1_L  TM=3.518E-01  e=6.726E+00  Escherichia coli
  8fg1-assembly1_A  TM=3.041E-01  e=7.216E+00  Homo sapiens

Secondary structure (DSSP, 8-state):
-HHHHHHHTT--HHHHHSTTTSS-------HHHHHHHHHHHHHHHS-HHHHHHHHHHHHHHHHHHHHHHHHHHHHTT-

Sequence (78 aa):
MKGLIAKHFGTTIDEVIYFGEKNSLPKEISLEDKATLEQLQLINELDKEEKTILLKLIETFVSKKRFKDYLQKNIAAL

Solvent-accessible surface area (backbone atoms only — not comparable to full-atom values): 4688 Å² total; per-residue (Å²): 112,69,64,58,52,16,65,73,70,77,47,51,55,66,58,67,73,42,64,74,79,79,51,82,68,81,75,82,76,48,72,66,57,51,55,52,48,53,53,52,52,58,57,64,72,45,53,75,67,55,46,53,52,53,50,54,50,52,52,51,53,53,50,53,49,53,51,51,54,50,52,53,56,55,59,76,71,108

Mean predicted aligned error: 13.62 Å